Protein AF-A0A355WAJ2-F1 (afdb_monomer_lite)

Foldseek 3Di:
DQDQKDKDADPVGKIKIKGWPAAPDPVVDGKTKIKIKIWAFFPDFAQDQLTFGDPLQAPAQNADAPNHGSHRNPAGADGDGTSGTHMDIDMFIGDDSVVSRVVSVVRNVVRVVRSVVVSVVVVVVVVVVVD

Secondary structure (DSSP, 8-state):
---SEEEEE-TTS-EEEEEEEEE--TTT---EEEEEEEEEEBS--SS-TTPPBPGGG--EEEEEETTEEE-TT-SEE--SS---EEEEEEEEEES-HHHHHHHHHHHHHHHHHHHHHHHHHHHHHHHHH--

Structure (mmCIF, N/CA/C/O backbone):
data_AF-A0A355WAJ2-F1
#
_entry.id   AF-A0A355WAJ2-F1
#
loop_
_atom_site.group_PDB
_atom_site.id
_atom_site.type_symbol
_atom_site.label_atom_id
_atom_site.label_alt_id
_atom_site.label_comp_id
_atom_site.label_asym_id
_atom_site.label_entity_id
_atom_site.label_seq_id
_atom_site.pdbx_PDB_ins_code
_atom_site.Cartn_x
_atom_site.Cartn_y
_atom_site.Cartn_z
_atom_site.occupancy
_atom_site.B_iso_or_equiv
_atom_site.auth_seq_id
_atom_site.auth_comp_id
_atom_site.auth_asym_id
_atom_site.auth_atom_id
_atom_site.pdbx_PDB_model_num
ATOM 1 N N . MET A 1 1 ? -1.245 -10.669 23.488 1.00 43.69 1 MET A N 1
ATOM 2 C CA . MET A 1 1 ? -0.794 -9.279 23.261 1.00 43.69 1 MET A CA 1
ATOM 3 C C . MET A 1 1 ? -1.559 -8.725 22.070 1.00 43.69 1 MET A C 1
ATOM 5 O O . MET A 1 1 ? -1.543 -9.345 21.018 1.00 43.69 1 MET A O 1
ATOM 9 N N . THR A 1 2 ? -2.318 -7.647 22.238 1.00 56.25 2 THR A N 1
ATOM 10 C CA . THR A 1 2 ? -3.067 -7.017 21.141 1.00 56.25 2 THR A CA 1
ATOM 11 C C . THR A 1 2 ? -2.147 -6.075 20.371 1.00 56.25 2 THR A C 1
ATOM 13 O O . THR A 1 2 ? -1.879 -4.984 20.863 1.00 56.25 2 THR A O 1
ATOM 16 N N . GLU A 1 3 ? -1.669 -6.485 19.191 1.00 65.75 3 GLU A N 1
ATOM 17 C CA . GLU A 1 3 ? -0.869 -5.625 18.303 1.00 65.75 3 GLU A CA 1
ATOM 18 C C . GLU A 1 3 ? -1.571 -4.269 18.096 1.00 65.75 3 GLU A C 1
ATOM 20 O O . GLU A 1 3 ? -2.765 -4.186 17.764 1.00 65.75 3 GLU A O 1
ATOM 25 N N . THR A 1 4 ? -0.838 -3.194 18.377 1.00 84.00 4 THR A N 1
ATOM 26 C CA . THR A 1 4 ? -1.265 -1.803 18.176 1.00 84.00 4 THR A CA 1
ATOM 27 C C . THR A 1 4 ? -0.870 -1.305 16.791 1.00 84.00 4 THR A C 1
ATOM 29 O O . THR A 1 4 ? -1.603 -0.512 16.196 1.00 84.00 4 THR A O 1
ATOM 32 N N . SER A 1 5 ? 0.230 -1.830 16.253 1.00 91.69 5 SER A N 1
ATOM 33 C CA . SER A 1 5 ? 0.684 -1.631 14.885 1.00 91.69 5 SER A CA 1
ATOM 34 C C . SER A 1 5 ? 1.419 -2.863 14.354 1.00 91.69 5 SER A C 1
ATOM 36 O O . SER A 1 5 ? 1.904 -3.698 15.118 1.00 91.69 5 SER A O 1
ATOM 38 N N . LYS A 1 6 ? 1.486 -2.968 13.028 1.00 92.81 6 LYS A N 1
ATOM 39 C CA . LYS A 1 6 ? 2.215 -3.993 12.284 1.00 92.81 6 LYS A CA 1
ATOM 40 C C . LYS A 1 6 ? 2.826 -3.360 11.041 1.00 92.81 6 LYS A C 1
ATOM 42 O O . LYS A 1 6 ? 2.129 -2.659 10.309 1.00 92.81 6 LYS A O 1
ATOM 47 N N . ILE A 1 7 ? 4.105 -3.633 10.795 1.00 94.38 7 ILE A N 1
ATOM 48 C CA . ILE A 1 7 ? 4.815 -3.209 9.584 1.00 94.38 7 ILE A CA 1
ATOM 49 C C . ILE A 1 7 ? 5.185 -4.451 8.776 1.00 94.38 7 ILE A C 1
ATOM 51 O O . ILE A 1 7 ? 5.680 -5.433 9.326 1.00 94.38 7 ILE A O 1
ATOM 55 N N . ILE A 1 8 ? 4.935 -4.408 7.471 1.00 94.81 8 ILE A N 1
ATOM 56 C CA . ILE A 1 8 ? 5.275 -5.471 6.524 1.00 94.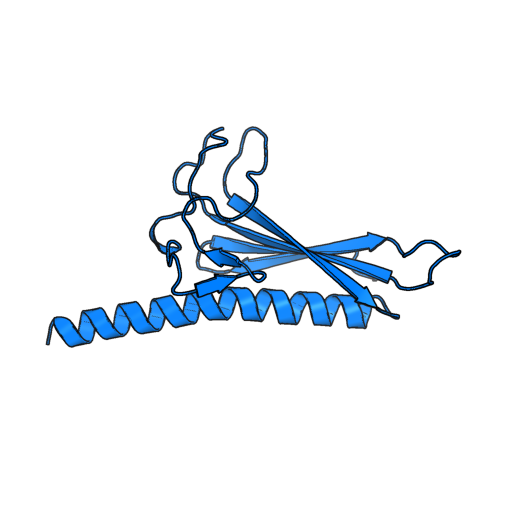81 8 ILE A CA 1
ATOM 57 C C . ILE A 1 8 ? 6.170 -4.855 5.452 1.00 94.81 8 ILE A C 1
ATOM 59 O O . ILE A 1 8 ? 5.753 -3.928 4.759 1.00 94.81 8 ILE A O 1
ATOM 63 N N . SER A 1 9 ? 7.386 -5.375 5.316 1.00 94.50 9 SER A N 1
ATOM 64 C CA . SER A 1 9 ? 8.342 -4.959 4.287 1.00 94.50 9 SER A CA 1
ATOM 65 C C . SER A 1 9 ? 8.398 -6.005 3.180 1.00 94.50 9 SER A C 1
ATOM 67 O O . SER A 1 9 ? 8.437 -7.202 3.462 1.00 94.50 9 SER A O 1
ATOM 69 N N . PHE A 1 10 ? 8.421 -5.552 1.931 1.00 93.12 10 PHE A N 1
ATOM 70 C CA . PHE A 1 10 ? 8.502 -6.402 0.745 1.00 93.12 10 PHE A CA 1
ATOM 71 C C . PHE A 1 10 ? 9.882 -6.269 0.092 1.00 93.12 10 PHE A C 1
ATOM 73 O O . PHE A 1 10 ? 10.529 -5.226 0.192 1.00 93.12 10 PHE A O 1
ATOM 80 N N . GLY A 1 11 ? 10.337 -7.321 -0.598 1.00 87.94 11 GLY A N 1
ATOM 81 C CA . GLY A 1 11 ? 11.678 -7.366 -1.204 1.00 87.94 11 GLY A CA 1
ATOM 82 C C . GLY A 1 11 ? 11.925 -6.298 -2.279 1.00 87.94 11 GLY A C 1
ATOM 83 O O . GLY A 1 11 ? 13.065 -5.922 -2.523 1.00 87.94 11 GLY A O 1
ATOM 84 N N . ASN A 1 12 ? 10.863 -5.751 -2.875 1.00 87.50 12 ASN A N 1
ATOM 85 C CA . ASN A 1 12 ? 10.933 -4.664 -3.855 1.00 87.50 12 ASN A CA 1
ATOM 86 C C . ASN A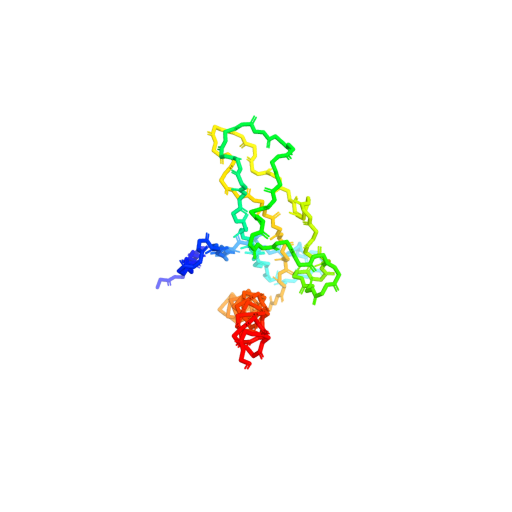 1 12 ? 11.133 -3.265 -3.217 1.00 87.50 12 ASN A C 1
ATOM 88 O O . ASN A 1 12 ? 11.339 -2.289 -3.944 1.00 87.50 12 ASN A O 1
ATOM 92 N N . GLY A 1 13 ? 11.114 -3.162 -1.881 1.00 90.56 13 GLY A N 1
ATOM 93 C CA . GLY A 1 13 ? 11.276 -1.919 -1.117 1.00 90.56 13 GLY A CA 1
ATOM 94 C C . GLY A 1 13 ? 9.962 -1.252 -0.691 1.00 90.56 13 GLY A C 1
ATOM 95 O O . GLY A 1 13 ? 9.992 -0.274 0.063 1.00 90.56 13 GLY A O 1
ATOM 96 N N . ILE A 1 14 ? 8.816 -1.781 -1.134 1.00 94.50 14 ILE A N 1
ATOM 97 C CA . ILE A 1 14 ? 7.493 -1.355 -0.671 1.00 94.50 14 ILE A CA 1
ATOM 98 C C . ILE A 1 14 ? 7.322 -1.741 0.799 1.00 94.50 14 ILE A C 1
ATOM 100 O O . ILE A 1 14 ? 7.764 -2.805 1.244 1.00 94.50 14 ILE A O 1
ATOM 104 N N . LYS A 1 15 ? 6.659 -0.872 1.563 1.00 95.00 15 LYS A N 1
ATOM 105 C CA . LYS A 1 15 ? 6.287 -1.143 2.955 1.00 95.00 15 LYS A CA 1
ATOM 106 C C . LYS A 1 15 ? 4.790 -0.946 3.141 1.00 95.00 15 LYS A C 1
ATOM 108 O O . LYS A 1 15 ? 4.154 -0.167 2.438 1.00 95.00 15 LYS A O 1
ATOM 113 N N . CYS A 1 16 ? 4.228 -1.652 4.105 1.00 95.75 16 CYS A N 1
ATOM 114 C CA . CYS A 1 16 ? 2.853 -1.499 4.554 1.00 95.75 16 CYS A CA 1
ATOM 115 C C . CYS A 1 16 ? 2.851 -1.295 6.067 1.00 95.75 16 CYS A C 1
ATOM 117 O O . CYS A 1 16 ? 3.539 -2.023 6.777 1.00 95.75 16 CYS A O 1
ATOM 119 N N . GLU A 1 17 ? 2.060 -0.350 6.561 1.00 96.06 17 GLU A N 1
ATOM 120 C CA . GLU A 1 17 ? 1.785 -0.169 7.988 1.00 96.06 17 GLU A CA 1
ATOM 121 C C . GLU A 1 17 ? 0.295 -0.382 8.234 1.00 96.06 17 GLU A C 1
ATOM 123 O O . GLU A 1 17 ? -0.550 0.126 7.501 1.00 96.06 17 GLU A O 1
ATOM 128 N N . ILE A 1 18 ? -0.036 -1.118 9.285 1.00 96.69 18 ILE A N 1
ATOM 129 C CA . ILE A 1 18 ? -1.406 -1.301 9.748 1.00 96.69 18 ILE A CA 1
ATOM 130 C C . ILE A 1 18 ? -1.413 -0.938 11.218 1.00 96.69 18 ILE A C 1
ATOM 132 O O . ILE A 1 18 ? -0.674 -1.537 11.995 1.00 96.69 18 ILE A O 1
ATOM 136 N N . LYS A 1 19 ? -2.228 0.032 11.619 1.00 96.31 19 LYS A N 1
ATOM 137 C CA . LYS A 1 19 ? -2.280 0.500 13.004 1.00 96.31 19 LYS A CA 1
ATOM 138 C C . LYS A 1 19 ? -3.693 0.762 13.480 1.00 96.31 19 LYS A C 1
ATOM 140 O O . LYS A 1 19 ? -4.591 1.065 12.695 1.00 96.31 19 LYS A O 1
ATOM 145 N N . ARG A 1 20 ? -3.885 0.660 14.792 1.00 95.50 20 ARG A N 1
ATOM 146 C CA . ARG A 1 20 ? -5.107 1.134 15.448 1.00 95.50 20 ARG A CA 1
ATOM 147 C C . ARG A 1 20 ? -5.224 2.638 15.239 1.00 95.50 20 ARG A C 1
ATOM 149 O O . ARG A 1 20 ? -4.251 3.355 15.436 1.00 95.50 20 ARG A O 1
ATOM 156 N N . ASP A 1 21 ? -6.416 3.090 14.873 1.00 95.19 21 ASP A N 1
ATOM 157 C CA . ASP A 1 21 ? -6.718 4.501 14.605 1.00 95.19 21 ASP A CA 1
ATOM 158 C C . ASP A 1 21 ? -7.876 5.020 15.469 1.00 95.19 21 ASP A C 1
ATOM 160 O O . ASP A 1 21 ? -8.520 6.015 15.154 1.00 95.19 21 ASP A O 1
ATOM 164 N N . GLY A 1 22 ? -8.163 4.312 16.563 1.00 93.44 22 GLY A N 1
ATOM 165 C CA . GLY A 1 22 ? -9.233 4.642 17.498 1.00 93.44 22 GLY A CA 1
ATOM 166 C C . GLY A 1 22 ? -10.574 3.995 17.154 1.00 93.44 22 GLY A C 1
ATOM 167 O O . GLY A 1 22 ? -10.649 2.959 16.495 1.00 93.44 22 GLY A O 1
ATOM 168 N N . GLN A 1 23 ? -11.647 4.586 17.656 1.00 94.19 23 GLN A N 1
ATOM 169 C CA . GLN A 1 23 ? -13.018 4.114 17.492 1.00 94.19 23 GLN A CA 1
ATOM 170 C C . GLN A 1 23 ? -13.868 5.265 16.941 1.00 94.19 23 GLN A C 1
ATOM 172 O O . GLN A 1 23 ? -13.484 6.431 17.036 1.00 94.19 23 GLN A O 1
ATOM 177 N N . GLU A 1 24 ? -14.970 4.948 16.272 1.00 92.25 24 GLU A N 1
ATOM 178 C CA . GLU A 1 24 ? -15.995 5.938 15.943 1.00 92.25 24 GLU A CA 1
ATOM 179 C C . GLU A 1 24 ? -16.595 6.540 17.211 1.00 92.25 24 GLU A C 1
ATOM 181 O O . GLU A 1 24 ? -16.536 5.939 18.286 1.00 92.25 24 GLU A O 1
ATOM 186 N N . ASP A 1 25 ? -17.105 7.763 17.069 1.00 90.94 25 ASP A N 1
ATOM 187 C CA . ASP A 1 25 ? -17.744 8.459 18.173 1.00 90.94 25 ASP A CA 1
ATOM 188 C C . ASP A 1 25 ? -18.993 7.693 18.606 1.00 90.94 25 ASP A C 1
ATOM 190 O O . ASP A 1 25 ? -19.780 7.265 17.757 1.00 90.94 25 ASP A O 1
ATOM 194 N N . ARG A 1 26 ? -19.181 7.558 19.922 1.00 90.00 26 ARG A N 1
ATOM 195 C CA . ARG A 1 26 ? -20.288 6.815 20.529 1.00 90.00 26 ARG A CA 1
ATOM 196 C C . ARG A 1 26 ? -21.658 7.288 20.035 1.00 90.00 26 ARG A C 1
ATOM 198 O O . ARG A 1 26 ? -22.574 6.470 19.966 1.00 90.00 26 ARG A O 1
ATOM 205 N N . GLU A 1 27 ? -21.809 8.572 19.721 1.00 92.44 27 GLU A N 1
ATOM 206 C CA . GLU A 1 27 ? -23.060 9.153 19.226 1.00 92.44 27 GLU A CA 1
ATOM 207 C C . GLU A 1 27 ? -23.404 8.675 17.812 1.00 92.44 27 GLU A C 1
ATOM 209 O O . GLU A 1 27 ? -24.577 8.584 17.457 1.00 92.44 27 GLU A O 1
ATOM 214 N N . THR A 1 28 ? -22.396 8.328 17.007 1.00 89.56 28 THR A N 1
ATOM 215 C CA . THR A 1 28 ? -22.590 7.873 15.623 1.00 89.56 28 THR A CA 1
ATOM 216 C C . THR A 1 28 ? -22.538 6.354 15.503 1.00 89.56 28 THR A C 1
ATOM 218 O O . THR A 1 28 ? -23.309 5.760 14.749 1.00 89.56 28 THR A O 1
ATOM 221 N N . SER A 1 29 ? -21.602 5.702 16.198 1.00 91.44 29 SER A N 1
ATOM 222 C CA . SER A 1 29 ? -21.366 4.263 16.092 1.00 91.44 29 SER A CA 1
ATOM 223 C C . SER A 1 29 ? -20.384 3.761 17.165 1.00 91.44 29 SER A C 1
ATOM 225 O O . SER A 1 29 ? -19.777 4.520 17.903 1.00 91.44 29 SER A O 1
ATOM 227 N N . ASN A 1 30 ? -20.205 2.442 17.265 1.00 92.25 30 ASN A N 1
ATOM 228 C CA . ASN A 1 30 ? -19.190 1.831 18.130 1.00 92.25 30 ASN A CA 1
ATOM 229 C C . ASN A 1 30 ? -18.119 1.064 17.334 1.00 92.25 30 ASN A C 1
ATOM 231 O O . ASN A 1 30 ? -17.463 0.174 17.878 1.00 92.25 30 ASN A O 1
ATOM 235 N N . LEU A 1 31 ? -17.951 1.341 16.039 1.00 95.94 31 LEU A N 1
ATOM 236 C CA . LEU A 1 31 ? -16.992 0.630 15.193 1.00 95.94 31 LEU A CA 1
ATOM 237 C C . LEU A 1 31 ? -15.553 1.066 15.479 1.00 95.94 31 LEU A C 1
ATOM 239 O O . LEU A 1 31 ? -15.255 2.244 15.645 1.00 95.94 31 LEU A O 1
ATOM 243 N N . VAL A 1 32 ? -14.633 0.107 15.486 1.00 95.88 32 VAL A N 1
ATOM 244 C CA . VAL A 1 32 ? -13.194 0.363 15.590 1.00 95.88 32 VAL A CA 1
ATOM 245 C C . VAL A 1 32 ? -12.621 0.753 14.232 1.00 95.88 32 VAL A C 1
ATOM 247 O O . VAL A 1 32 ? -13.045 0.213 13.207 1.00 95.88 32 VAL A O 1
ATOM 250 N N . LYS A 1 33 ? -11.629 1.645 14.228 1.00 96.38 33 LYS A N 1
ATOM 251 C CA . LYS A 1 33 ? -10.936 2.146 13.039 1.00 96.38 33 LYS A CA 1
ATOM 252 C C . LYS A 1 33 ? -9.513 1.604 12.990 1.00 96.38 33 LYS A C 1
ATOM 254 O O . LYS A 1 33 ? -8.742 1.747 13.936 1.00 96.38 33 LYS A O 1
ATOM 259 N N . VAL A 1 34 ? -9.147 1.002 11.869 1.00 97.19 34 VAL A N 1
ATOM 260 C CA . VAL A 1 34 ? -7.783 0.563 11.565 1.00 97.19 34 VAL A CA 1
ATOM 261 C C . VAL A 1 34 ? -7.287 1.353 10.368 1.00 97.19 34 VAL A C 1
ATOM 263 O O . VAL A 1 34 ? -7.930 1.387 9.320 1.00 97.19 34 VAL A O 1
ATOM 266 N N . LYS A 1 35 ? -6.126 1.973 10.524 1.00 97.38 35 LYS A N 1
ATOM 267 C CA . LYS A 1 35 ? -5.447 2.736 9.488 1.00 97.38 35 LYS A CA 1
ATOM 268 C C . LYS A 1 35 ? -4.455 1.831 8.776 1.00 97.38 35 LYS A C 1
ATOM 270 O O . LYS A 1 35 ? -3.574 1.265 9.420 1.00 97.38 35 LYS A O 1
ATOM 275 N N . ALA A 1 36 ? -4.625 1.683 7.467 1.00 97.38 36 ALA A N 1
ATOM 276 C CA . ALA A 1 36 ? -3.746 0.901 6.610 1.00 97.38 36 ALA A CA 1
ATOM 277 C C . ALA A 1 36 ? -3.039 1.845 5.633 1.00 97.38 36 ALA A C 1
ATOM 279 O O . ALA A 1 36 ? -3.698 2.530 4.851 1.00 97.38 36 ALA A O 1
ATOM 280 N N . THR A 1 37 ? -1.714 1.873 5.677 1.00 97.12 37 THR A N 1
ATOM 281 C CA . THR A 1 37 ? -0.875 2.775 4.889 1.00 97.12 37 THR A CA 1
ATOM 282 C C . THR A 1 37 ? 0.041 1.960 3.988 1.00 97.12 37 THR A C 1
ATOM 284 O O . THR A 1 37 ? 0.730 1.056 4.460 1.00 97.12 37 THR A O 1
ATOM 287 N N . LEU A 1 38 ? 0.069 2.289 2.700 1.00 96.62 38 LEU A N 1
ATOM 288 C CA . LEU A 1 38 ? 1.020 1.743 1.734 1.00 96.62 38 LEU A CA 1
ATOM 289 C C . LEU A 1 38 ? 2.100 2.779 1.443 1.00 96.62 38 LEU A C 1
ATOM 291 O O . LEU A 1 38 ? 1.774 3.937 1.197 1.00 96.62 38 LEU A O 1
ATOM 295 N N . PHE A 1 39 ? 3.356 2.344 1.424 1.00 95.00 39 PHE A N 1
ATOM 296 C CA . PHE A 1 39 ? 4.535 3.169 1.186 1.00 95.00 39 PHE A CA 1
ATOM 297 C C . PHE A 1 39 ? 5.261 2.678 -0.063 1.00 95.00 39 PHE A C 1
ATOM 299 O O . PHE A 1 39 ? 5.762 1.551 -0.088 1.00 95.00 39 PHE A O 1
ATOM 306 N N . ILE A 1 40 ? 5.359 3.532 -1.079 1.00 93.94 40 ILE A N 1
ATOM 307 C CA . ILE A 1 40 ? 6.033 3.237 -2.345 1.00 93.94 40 ILE A CA 1
ATOM 308 C C . ILE A 1 40 ? 7.322 4.065 -2.433 1.00 93.94 40 ILE A C 1
ATOM 310 O O . ILE A 1 40 ? 7.260 5.283 -2.243 1.00 93.94 40 ILE A O 1
ATOM 314 N N . PRO A 1 41 ? 8.484 3.437 -2.698 1.00 92.38 41 PRO A N 1
ATOM 315 C CA . PRO A 1 41 ? 9.764 4.135 -2.787 1.00 92.38 41 PRO A CA 1
ATOM 316 C C . PRO A 1 41 ? 9.778 5.269 -3.813 1.00 92.38 41 PRO A C 1
ATOM 318 O O . PRO A 1 41 ? 9.134 5.179 -4.862 1.00 92.38 41 PRO A O 1
ATOM 321 N N . VAL A 1 42 ? 10.557 6.313 -3.534 1.00 90.62 42 VAL A N 1
ATOM 322 C CA . VAL A 1 42 ? 10.817 7.419 -4.470 1.00 90.62 42 VAL A CA 1
ATOM 323 C C . VAL A 1 42 ? 12.220 7.351 -5.067 1.00 90.62 42 VAL A C 1
ATOM 325 O O . VAL A 1 42 ? 13.143 6.823 -4.456 1.00 90.62 42 VAL A O 1
ATOM 328 N N . ALA A 1 43 ? 12.394 7.945 -6.250 1.00 81.56 43 ALA A N 1
ATOM 329 C CA . ALA A 1 43 ? 13.682 7.975 -6.951 1.00 81.56 43 ALA A CA 1
ATOM 330 C C . ALA A 1 43 ? 14.735 8.884 -6.282 1.00 81.56 43 ALA A C 1
ATOM 332 O O . ALA A 1 43 ? 15.930 8.738 -6.522 1.00 81.56 43 ALA A O 1
ATOM 333 N N . THR A 1 44 ? 14.314 9.860 -5.473 1.00 73.25 44 THR A N 1
ATOM 334 C CA . THR A 1 44 ? 15.218 10.828 -4.838 1.00 73.25 44 THR A CA 1
ATOM 335 C C . THR A 1 44 ? 14.882 10.937 -3.362 1.00 73.25 44 THR A C 1
ATOM 337 O O . THR A 1 44 ? 13.796 11.386 -3.010 1.00 73.25 44 THR A O 1
ATOM 340 N N . THR A 1 45 ? 15.817 10.528 -2.507 1.00 64.19 45 THR A N 1
ATOM 341 C CA . THR A 1 45 ? 15.563 10.268 -1.081 1.00 64.19 45 THR A CA 1
ATOM 342 C C . THR A 1 45 ? 15.753 11.472 -0.154 1.00 64.19 45 THR A C 1
ATOM 344 O O . THR A 1 45 ? 15.549 11.363 1.054 1.00 64.19 45 THR A O 1
ATOM 347 N N . LYS A 1 46 ? 16.147 12.639 -0.685 1.00 63.47 46 LYS A N 1
ATOM 348 C CA . LYS A 1 46 ? 16.545 13.803 0.124 1.00 63.47 46 LYS A CA 1
ATOM 349 C C . LYS A 1 46 ? 15.573 14.969 -0.018 1.00 63.47 46 LYS A C 1
ATOM 351 O O . LYS A 1 46 ? 15.544 15.606 -1.067 1.00 63.47 46 LYS A O 1
ATOM 356 N N . ASN A 1 47 ? 14.826 15.216 1.063 1.00 65.56 47 ASN A N 1
ATOM 357 C CA . ASN A 1 47 ? 14.024 16.408 1.370 1.00 65.56 47 ASN A CA 1
ATOM 358 C C . ASN A 1 47 ? 13.402 17.106 0.145 1.00 65.56 47 ASN A C 1
ATOM 360 O O . ASN A 1 47 ? 13.610 18.294 -0.094 1.00 65.56 47 ASN A O 1
ATOM 364 N N . ASN A 1 48 ? 12.676 16.340 -0.671 1.00 73.69 48 ASN A N 1
ATOM 365 C CA . ASN A 1 48 ? 12.054 16.850 -1.884 1.00 73.69 48 ASN A CA 1
ATOM 366 C C . ASN A 1 48 ? 10.569 16.496 -1.878 1.00 73.69 48 ASN A C 1
ATOM 368 O O . ASN A 1 48 ? 10.176 15.373 -2.183 1.00 73.69 48 ASN A O 1
ATOM 372 N N . ILE A 1 49 ? 9.726 17.485 -1.585 1.00 75.56 49 ILE A N 1
ATOM 373 C CA . ILE A 1 49 ? 8.26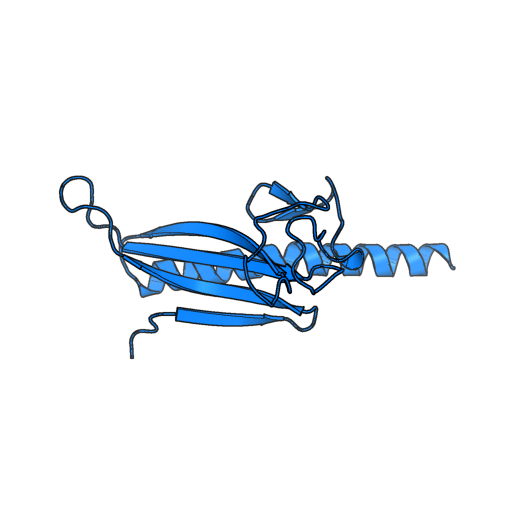0 17.355 -1.629 1.00 75.56 49 ILE A CA 1
ATOM 374 C C . ILE A 1 49 ? 7.731 16.989 -3.031 1.00 75.56 49 ILE A C 1
ATOM 376 O O . ILE A 1 49 ? 6.631 16.453 -3.182 1.00 75.56 49 ILE A O 1
ATOM 380 N N . HIS A 1 50 ? 8.536 17.220 -4.071 1.00 82.25 50 HIS A N 1
ATOM 381 C CA . HIS A 1 50 ? 8.262 16.830 -5.452 1.00 82.25 50 HIS A CA 1
ATOM 382 C C . HIS A 1 50 ? 8.919 15.499 -5.845 1.00 82.25 50 HIS A C 1
ATOM 384 O O . HIS A 1 50 ? 8.896 15.137 -7.023 1.00 82.25 50 HIS A O 1
ATOM 390 N N . ALA A 1 51 ? 9.491 14.748 -4.894 1.00 86.00 51 ALA A N 1
ATOM 391 C CA . ALA A 1 51 ? 10.066 13.433 -5.155 1.00 86.00 51 ALA A CA 1
ATOM 392 C C . ALA A 1 51 ? 9.007 12.523 -5.778 1.00 86.00 51 ALA A C 1
ATOM 394 O O . ALA A 1 51 ? 7.931 12.333 -5.213 1.00 86.00 51 ALA A O 1
ATOM 395 N N . LYS A 1 52 ? 9.293 11.987 -6.961 1.00 90.69 52 LYS A N 1
ATOM 396 C CA . LYS A 1 52 ? 8.397 11.080 -7.687 1.00 90.69 52 LYS A CA 1
ATOM 397 C C . LYS A 1 52 ? 8.641 9.650 -7.225 1.00 90.69 52 LYS A C 1
ATOM 399 O O . LYS A 1 52 ? 9.782 9.317 -6.897 1.00 90.69 52 LYS A O 1
ATOM 404 N N . ILE A 1 53 ? 7.614 8.800 -7.280 1.00 91.81 53 ILE A N 1
ATOM 405 C CA . ILE A 1 53 ? 7.804 7.352 -7.093 1.00 91.81 53 ILE A CA 1
ATOM 406 C C . ILE A 1 53 ? 8.919 6.853 -8.025 1.00 91.81 53 ILE A C 1
ATOM 408 O O . ILE A 1 53 ? 9.120 7.409 -9.116 1.00 91.81 53 ILE A O 1
ATOM 412 N N . ASP A 1 54 ? 9.677 5.857 -7.578 1.00 91.12 54 ASP A N 1
ATOM 413 C CA . ASP A 1 54 ? 10.733 5.222 -8.370 1.00 91.12 54 ASP A CA 1
ATOM 414 C C . ASP A 1 54 ? 10.166 4.770 -9.727 1.00 91.12 54 ASP A C 1
ATOM 416 O O . ASP A 1 54 ? 9.005 4.370 -9.834 1.00 91.12 54 ASP A O 1
ATOM 420 N N . GLU A 1 55 ? 10.961 4.911 -10.783 1.00 89.25 55 GLU A N 1
ATOM 421 C CA . GLU A 1 55 ? 10.540 4.670 -12.159 1.00 89.25 55 GLU A CA 1
ATOM 422 C C . GLU A 1 55 ? 10.006 3.258 -12.378 1.00 89.25 55 GLU A C 1
ATOM 424 O O . GLU A 1 55 ? 8.984 3.104 -13.045 1.00 89.25 55 GLU A O 1
ATOM 429 N N . LYS A 1 56 ? 10.598 2.259 -11.717 1.00 89.12 56 LYS A N 1
ATOM 430 C CA . LYS A 1 56 ? 10.119 0.868 -11.756 1.00 89.12 56 LYS A CA 1
ATOM 431 C C . LYS A 1 56 ? 8.692 0.677 -11.216 1.00 89.12 56 LYS A C 1
ATOM 433 O O . LYS A 1 56 ? 8.057 -0.332 -11.487 1.00 89.12 56 LYS A O 1
ATOM 438 N N . PHE A 1 57 ? 8.162 1.642 -10.461 1.00 90.31 57 PHE A N 1
ATOM 439 C CA . PHE A 1 57 ? 6.782 1.625 -9.965 1.00 90.31 57 PHE A CA 1
ATOM 440 C C . PHE A 1 57 ? 5.845 2.548 -10.756 1.00 90.31 57 PHE A C 1
ATOM 442 O O . PHE A 1 57 ? 4.674 2.674 -10.406 1.00 90.31 57 PHE A O 1
ATOM 449 N N . ARG A 1 58 ? 6.313 3.216 -11.818 1.00 87.88 58 ARG A N 1
ATOM 450 C CA . ARG A 1 58 ? 5.490 4.143 -12.610 1.00 87.88 58 ARG A CA 1
ATOM 451 C C . ARG A 1 58 ? 4.711 3.395 -13.681 1.00 87.88 58 ARG A C 1
ATOM 453 O O . ARG A 1 58 ? 5.133 3.297 -14.829 1.00 87.88 58 ARG A O 1
ATOM 460 N N . TRP A 1 59 ? 3.512 2.962 -13.323 1.00 86.44 59 TRP A N 1
ATOM 461 C CA . TRP A 1 59 ? 2.626 2.229 -14.229 1.00 86.44 59 TRP A CA 1
ATOM 462 C C . TRP A 1 59 ? 1.539 3.093 -14.878 1.00 86.44 59 TRP A C 1
ATOM 464 O O . TRP A 1 59 ? 0.833 2.631 -15.778 1.00 86.44 59 TRP A O 1
ATOM 474 N N . ARG A 1 60 ? 1.429 4.368 -14.473 1.00 85.62 60 ARG A N 1
ATOM 475 C CA . ARG A 1 60 ? 0.411 5.316 -14.959 1.00 85.62 60 ARG A CA 1
ATOM 476 C C . ARG A 1 60 ? -0.990 4.697 -14.815 1.00 85.62 60 ARG A C 1
ATOM 478 O O . ARG A 1 60 ? -1.322 4.197 -13.750 1.00 85.62 60 ARG A O 1
ATOM 485 N N . HIS A 1 61 ? -1.783 4.684 -15.884 1.00 85.75 61 HIS A N 1
ATOM 486 C CA . HIS A 1 61 ? -3.158 4.171 -15.897 1.00 85.75 61 HIS A CA 1
ATOM 487 C C . HIS A 1 61 ? -3.258 2.637 -15.934 1.00 85.75 61 HIS A C 1
ATOM 489 O O . HIS A 1 61 ? -4.360 2.098 -15.941 1.00 85.75 61 HIS A O 1
ATOM 495 N N . LYS A 1 62 ? -2.131 1.910 -15.998 1.00 87.06 62 LYS A N 1
ATOM 496 C CA . LYS A 1 62 ? -2.144 0.441 -16.104 1.00 87.06 62 LYS A CA 1
ATOM 497 C C . LYS A 1 62 ? -2.382 -0.257 -14.767 1.00 87.06 62 LYS A C 1
ATOM 499 O O . LYS A 1 62 ? -2.833 -1.396 -14.760 1.00 87.06 62 LYS A O 1
ATOM 504 N N . ILE A 1 63 ? -2.079 0.401 -13.647 1.00 92.75 63 ILE A N 1
ATOM 505 C CA . ILE A 1 63 ? -2.276 -0.158 -12.306 1.00 92.75 63 ILE A CA 1
ATOM 506 C C . ILE A 1 63 ? -2.956 0.873 -11.420 1.00 92.75 63 ILE A C 1
ATOM 508 O O . ILE A 1 63 ? -2.523 2.023 -11.344 1.00 92.75 63 ILE A O 1
ATOM 512 N N . ARG A 1 64 ? -3.979 0.411 -10.695 1.00 94.31 64 ARG A N 1
ATOM 513 C CA . ARG A 1 64 ? -4.633 1.163 -9.626 1.00 94.31 64 ARG A CA 1
ATOM 514 C C . ARG A 1 64 ? -4.319 0.576 -8.260 1.00 94.31 64 ARG A C 1
ATOM 516 O O . ARG A 1 64 ? -4.588 -0.604 -8.012 1.00 94.31 64 ARG A O 1
ATOM 523 N N . VAL A 1 65 ? -3.799 1.427 -7.383 1.00 94.38 65 VAL A N 1
ATOM 524 C CA . VAL A 1 65 ? -3.365 1.096 -6.030 1.00 94.38 65 VAL A CA 1
ATOM 525 C C . VAL A 1 65 ? -4.019 2.045 -5.033 1.00 94.38 65 VAL A C 1
ATOM 527 O O . VAL A 1 65 ? -3.970 3.262 -5.195 1.00 94.38 65 VAL A O 1
ATOM 530 N N . ILE A 1 66 ? -4.664 1.483 -4.011 1.00 95.44 66 ILE A N 1
ATOM 531 C CA . ILE A 1 66 ? -5.553 2.210 -3.091 1.00 95.44 66 ILE A CA 1
ATOM 532 C C . ILE A 1 66 ? -6.534 3.081 -3.888 1.00 95.44 66 ILE A C 1
ATOM 534 O O . ILE A 1 66 ? -6.648 4.282 -3.686 1.00 95.44 66 ILE A O 1
ATOM 538 N N . GLU A 1 67 ? -7.218 2.442 -4.840 1.00 93.75 67 GLU A N 1
ATOM 539 C CA . GLU A 1 67 ? -8.271 3.053 -5.666 1.00 93.75 67 GLU A CA 1
ATOM 540 C C . GLU A 1 67 ? -7.803 4.195 -6.591 1.00 93.75 67 GLU A C 1
ATOM 542 O O . GLU A 1 67 ? -8.632 4.797 -7.271 1.00 93.75 67 GLU A O 1
ATOM 547 N N . GLU A 1 68 ? -6.498 4.431 -6.735 1.00 94.12 68 GLU A N 1
ATOM 548 C CA . GLU A 1 68 ? -5.944 5.492 -7.584 1.00 94.12 68 GLU A CA 1
ATOM 549 C C . GLU A 1 68 ? -4.897 4.982 -8.565 1.00 94.12 68 GLU A C 1
ATOM 551 O O . GLU A 1 68 ? -4.169 4.036 -8.275 1.00 94.12 68 GLU A O 1
ATOM 556 N N . ASP A 1 69 ? -4.806 5.631 -9.723 1.00 94.38 69 ASP A N 1
ATOM 557 C CA . ASP A 1 69 ? -3.786 5.330 -10.726 1.00 94.38 69 ASP A CA 1
ATOM 558 C C . ASP A 1 69 ? -2.385 5.579 -10.164 1.00 94.38 69 ASP A C 1
ATOM 560 O O . ASP A 1 69 ? -2.103 6.632 -9.584 1.00 94.38 69 ASP A O 1
ATOM 564 N N . LEU A 1 70 ? -1.476 4.630 -10.386 1.00 92.44 70 LEU A N 1
ATOM 565 C CA . LEU A 1 70 ? -0.105 4.707 -9.893 1.00 92.44 70 LEU A CA 1
ATOM 566 C C . LEU A 1 70 ? 0.765 5.604 -10.797 1.00 92.44 70 LEU A C 1
ATOM 568 O O . LEU A 1 70 ? 1.638 5.160 -11.552 1.00 92.44 70 LEU A O 1
ATOM 572 N N . ILE A 1 71 ? 0.475 6.904 -10.744 1.00 92.31 71 ILE A N 1
ATOM 573 C CA . ILE A 1 71 ? 1.165 7.980 -11.464 1.00 92.31 71 ILE A CA 1
ATOM 574 C C . ILE A 1 71 ? 2.420 8.461 -10.704 1.00 92.31 71 ILE A C 1
ATOM 576 O O . ILE A 1 71 ? 2.555 8.202 -9.510 1.00 92.31 71 ILE A O 1
ATOM 580 N N . PRO A 1 72 ? 3.340 9.223 -11.336 1.00 91.69 72 PRO A N 1
ATOM 581 C CA . PRO A 1 72 ? 4.604 9.625 -10.707 1.00 91.69 72 PRO A CA 1
ATOM 582 C C . PRO A 1 72 ? 4.483 10.343 -9.349 1.00 91.69 72 PRO A C 1
ATOM 584 O O . PRO A 1 72 ? 5.390 10.245 -8.526 1.00 91.69 72 PRO A O 1
ATOM 587 N N . MET A 1 73 ? 3.383 11.065 -9.124 1.00 91.06 73 MET A N 1
ATOM 588 C CA . MET A 1 73 ? 3.111 11.848 -7.910 1.00 91.06 73 MET A CA 1
ATOM 589 C C . MET A 1 73 ? 2.063 11.182 -6.999 1.00 91.06 73 MET A C 1
ATOM 591 O O . MET A 1 73 ? 1.435 11.866 -6.199 1.00 91.06 73 MET A O 1
ATOM 595 N N . TRP A 1 74 ? 1.835 9.872 -7.139 1.00 93.69 74 TRP A N 1
ATOM 596 C CA . TRP A 1 74 ? 0.842 9.136 -6.350 1.00 93.69 74 TRP A CA 1
ATOM 597 C C . TRP A 1 74 ? 1.133 9.208 -4.849 1.00 93.69 74 TRP A C 1
ATOM 599 O O . TRP A 1 74 ? 2.252 8.924 -4.428 1.00 93.69 74 TRP A O 1
ATOM 609 N N . GLY A 1 75 ? 0.117 9.528 -4.048 1.00 92.50 75 GLY A N 1
ATOM 610 C CA . GLY A 1 75 ? 0.233 9.621 -2.594 1.00 92.50 75 GLY A CA 1
ATOM 611 C C . GLY A 1 75 ? 0.998 10.850 -2.097 1.00 92.50 75 GLY A C 1
ATOM 612 O O . GLY A 1 75 ? 1.530 11.657 -2.864 1.00 92.50 75 GLY A O 1
ATOM 613 N N . ASP A 1 76 ? 1.049 10.969 -0.778 1.00 91.31 76 ASP A N 1
ATOM 614 C CA . ASP A 1 76 ? 1.649 12.085 -0.059 1.00 91.31 76 ASP A CA 1
ATOM 615 C C . ASP A 1 76 ? 3.129 11.823 0.218 1.00 91.31 76 ASP A C 1
ATOM 617 O O . ASP A 1 76 ? 3.552 10.686 0.434 1.00 91.31 76 ASP A O 1
ATOM 621 N N . VAL A 1 77 ? 3.932 12.884 0.250 1.00 85.75 77 VAL A N 1
ATOM 622 C CA . VAL A 1 77 ? 5.319 12.801 0.715 1.00 85.75 77 VAL A CA 1
ATOM 623 C C . VAL A 1 77 ? 5.344 12.820 2.239 1.00 85.75 77 VAL A C 1
ATOM 625 O O . VAL A 1 77 ? 4.708 13.665 2.866 1.00 85.75 77 VAL A O 1
ATOM 628 N N . ILE A 1 78 ? 6.124 11.921 2.840 1.00 74.44 78 ILE A N 1
ATOM 629 C CA . ILE A 1 78 ? 6.457 12.019 4.262 1.00 74.44 78 ILE A CA 1
ATOM 630 C C . ILE A 1 78 ? 7.440 13.183 4.422 1.00 74.44 78 ILE A C 1
ATOM 632 O O . ILE A 1 78 ? 8.578 13.119 3.953 1.00 74.44 78 ILE A O 1
ATOM 636 N N . SER A 1 79 ? 6.970 14.269 5.034 1.00 60.53 79 SER A N 1
ATOM 637 C CA . SER A 1 79 ? 7.772 15.457 5.331 1.00 60.53 79 SER A CA 1
ATOM 638 C C . SER A 1 79 ? 8.853 15.151 6.373 1.00 60.53 79 SER A C 1
ATOM 640 O O . SER A 1 79 ? 8.576 14.466 7.358 1.00 60.53 79 SER A O 1
ATOM 642 N N . GLY A 1 80 ? 10.056 15.700 6.188 1.00 60.06 80 GLY A N 1
ATOM 643 C CA . GLY A 1 80 ? 11.200 15.550 7.095 1.00 60.06 80 GLY A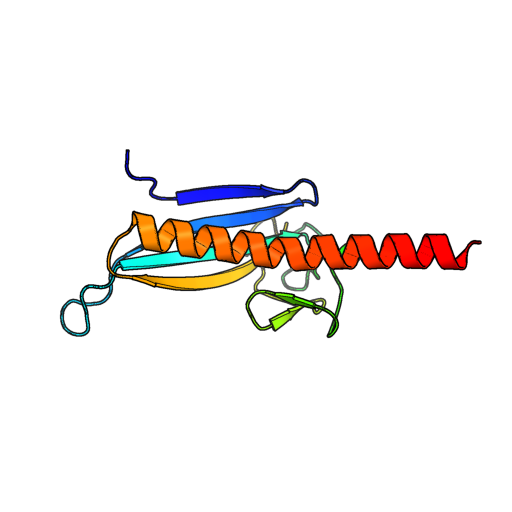 CA 1
ATOM 644 C C . GLY A 1 80 ? 12.475 15.118 6.366 1.00 60.06 80 GLY A C 1
ATOM 645 O O . GLY A 1 80 ? 12.508 15.045 5.139 1.00 60.06 80 GLY A O 1
ATOM 646 N N . ASP A 1 81 ? 13.525 14.783 7.118 1.00 53.03 81 ASP A N 1
ATOM 647 C CA . ASP A 1 81 ? 14.871 14.502 6.581 1.00 53.03 81 ASP A CA 1
ATOM 648 C C . ASP A 1 81 ? 14.989 13.226 5.721 1.00 53.03 81 ASP A C 1
ATOM 650 O O . ASP A 1 81 ? 16.068 12.911 5.218 1.00 53.03 81 ASP A O 1
ATOM 654 N N . LYS A 1 82 ? 13.898 12.472 5.532 1.00 59.91 82 LYS A N 1
ATOM 655 C CA . LYS A 1 82 ? 13.888 11.182 4.826 1.00 59.91 82 LYS A CA 1
ATOM 656 C C . LYS A 1 82 ? 12.633 11.012 3.974 1.00 59.91 82 LYS A C 1
ATOM 658 O O . LYS A 1 82 ? 11.736 10.240 4.311 1.00 59.91 82 LYS A O 1
ATOM 663 N N . THR A 1 83 ? 12.566 11.709 2.841 1.00 66.44 83 THR A N 1
ATOM 664 C CA . THR A 1 83 ? 11.575 11.402 1.799 1.00 66.44 83 THR A CA 1
ATOM 665 C C . THR A 1 83 ? 11.985 10.111 1.087 1.00 66.44 83 THR A C 1
ATOM 667 O O . THR A 1 83 ? 12.472 10.144 -0.031 1.00 66.44 83 THR A O 1
ATOM 670 N N . GLU A 1 84 ? 11.855 8.962 1.748 1.00 81.38 84 GLU A N 1
ATOM 671 C CA . GLU A 1 84 ? 12.187 7.649 1.165 1.00 81.38 84 GLU A CA 1
ATOM 672 C C . GLU A 1 84 ? 10.999 7.029 0.418 1.00 81.38 84 GLU A C 1
ATOM 674 O O . GLU A 1 84 ? 11.181 6.234 -0.507 1.00 81.38 84 GLU A O 1
ATOM 679 N N . HIS A 1 85 ? 9.778 7.436 0.779 1.00 90.31 85 HIS A N 1
ATOM 680 C CA . HIS A 1 85 ? 8.536 6.884 0.253 1.00 90.31 85 HIS A CA 1
ATOM 681 C C . HIS A 1 85 ? 7.494 7.979 0.024 1.00 90.31 85 HIS A C 1
ATOM 683 O O . HIS A 1 85 ? 7.416 8.954 0.776 1.00 90.31 85 HIS A O 1
ATOM 689 N N . ARG A 1 86 ? 6.636 7.765 -0.976 1.00 92.38 86 ARG A N 1
ATOM 690 C CA . ARG A 1 86 ? 5.284 8.329 -0.979 1.00 92.38 86 ARG A CA 1
ATOM 691 C C . ARG A 1 86 ? 4.335 7.356 -0.309 1.00 92.38 86 ARG A C 1
ATOM 693 O O . ARG A 1 86 ? 4.505 6.143 -0.437 1.00 92.38 86 ARG A O 1
ATOM 700 N N . GLN A 1 87 ? 3.340 7.876 0.391 1.00 94.44 87 GLN A N 1
ATOM 701 C CA . GLN A 1 87 ? 2.400 7.063 1.142 1.00 94.44 87 GLN A CA 1
ATOM 702 C C . GLN A 1 87 ? 0.955 7.393 0.809 1.00 94.44 87 GLN A C 1
ATOM 704 O O . GLN A 1 87 ? 0.612 8.534 0.510 1.00 94.44 87 GLN A O 1
ATOM 709 N N . LYS A 1 88 ? 0.081 6.400 0.935 1.00 96.00 88 LYS A N 1
ATOM 710 C CA . LYS A 1 88 ? -1.358 6.638 0.929 1.00 96.00 88 LYS A CA 1
ATOM 711 C C . LYS A 1 88 ? -2.055 5.734 1.920 1.00 96.00 88 LYS A C 1
ATOM 713 O O . LYS A 1 88 ? -1.615 4.615 2.180 1.00 96.00 88 LYS A O 1
ATOM 718 N N . THR A 1 89 ? -3.128 6.256 2.496 1.00 96.06 89 THR A N 1
ATOM 719 C CA . THR A 1 89 ? -3.815 5.644 3.627 1.00 96.06 89 THR A CA 1
ATOM 720 C C . THR A 1 89 ? -5.255 5.310 3.270 1.00 96.06 89 THR A C 1
ATOM 722 O O . THR A 1 89 ? -5.939 6.104 2.629 1.00 96.06 89 THR A O 1
ATOM 725 N N . LYS A 1 90 ? -5.737 4.165 3.753 1.00 97.31 90 LYS A N 1
ATOM 726 C CA . LYS A 1 90 ? -7.152 3.795 3.763 1.00 97.31 90 LYS A CA 1
ATOM 727 C C . LYS A 1 90 ? -7.572 3.405 5.177 1.00 97.31 90 LYS A C 1
ATOM 729 O O . LYS A 1 90 ? -6.863 2.671 5.867 1.00 97.31 90 LYS A O 1
ATOM 734 N N . ILE A 1 91 ? -8.732 3.897 5.603 1.00 97.25 91 ILE A N 1
ATOM 735 C CA . ILE A 1 91 ? -9.318 3.554 6.900 1.00 97.25 91 ILE A CA 1
ATOM 736 C C . ILE A 1 91 ? -10.287 2.391 6.725 1.00 97.25 91 ILE A C 1
ATOM 738 O O . ILE A 1 91 ? -11.146 2.395 5.845 1.00 97.25 91 ILE A O 1
ATOM 742 N N . PHE A 1 92 ? -10.145 1.397 7.590 1.00 96.88 92 PHE A N 1
ATOM 743 C CA . PHE A 1 92 ? -11.036 0.256 7.698 1.00 96.88 92 PHE A CA 1
ATOM 744 C C . PHE A 1 92 ? -11.813 0.360 8.996 1.00 96.88 92 PHE A C 1
ATOM 746 O O . PHE A 1 92 ? -11.224 0.511 10.064 1.00 96.88 92 PHE A O 1
ATOM 753 N N . THR A 1 93 ? -13.129 0.225 8.912 1.00 96.75 93 THR A N 1
ATOM 754 C CA . THR A 1 93 ? -14.007 0.199 10.079 1.00 96.75 93 THR A CA 1
ATOM 755 C C . THR A 1 93 ? -14.557 -1.208 10.294 1.00 96.75 93 THR A C 1
ATOM 757 O O . THR A 1 93 ? -14.699 -1.998 9.354 1.00 96.75 93 THR A O 1
ATOM 760 N N . GLY A 1 94 ? -14.824 -1.573 11.547 1.00 95.94 94 GLY A N 1
ATOM 761 C CA . GLY A 1 94 ? -15.422 -2.869 11.860 1.00 95.94 94 GLY A CA 1
ATOM 762 C C . GLY A 1 94 ? -15.758 -3.048 13.334 1.00 95.94 94 GLY A C 1
ATOM 763 O O . GLY A 1 94 ? -15.468 -2.197 14.161 1.00 95.94 94 GLY A O 1
ATOM 764 N N . LYS A 1 95 ? -16.390 -4.172 13.679 1.00 95.06 95 LYS A N 1
ATOM 765 C CA . LYS A 1 95 ? -16.858 -4.438 15.053 1.00 95.06 95 LYS A CA 1
ATOM 766 C C . LYS A 1 95 ? -15.775 -4.999 15.983 1.00 95.06 95 LYS A C 1
ATOM 768 O O . LYS A 1 95 ? -15.943 -4.979 17.195 1.00 95.06 95 LYS A O 1
ATOM 773 N N . LYS A 1 96 ? -14.695 -5.565 15.433 1.00 94.88 96 LYS A N 1
ATOM 774 C CA . LYS A 1 96 ? -13.643 -6.256 16.196 1.00 94.88 96 LYS A CA 1
ATOM 775 C C . LYS A 1 96 ? -12.269 -5.907 15.645 1.00 94.88 96 LYS A C 1
ATOM 777 O O . LYS A 1 96 ? -12.031 -6.111 14.458 1.00 94.88 96 LYS A O 1
ATOM 782 N N . TRP A 1 97 ? -11.354 -5.500 16.525 1.00 93.69 97 TRP A N 1
ATOM 783 C CA . TRP A 1 97 ? -9.971 -5.157 16.176 1.00 93.69 97 TRP A CA 1
ATOM 784 C C . TRP A 1 97 ? -9.296 -6.210 15.299 1.00 93.69 97 TRP A C 1
ATOM 786 O O . TRP A 1 97 ? -8.844 -5.882 14.209 1.00 93.69 97 TRP A O 1
ATOM 796 N N . THR A 1 98 ? -9.291 -7.474 15.728 1.00 93.88 98 THR A N 1
ATOM 797 C CA . THR A 1 98 ? -8.610 -8.568 15.019 1.00 93.88 98 THR A CA 1
ATOM 798 C C . THR A 1 98 ? -9.104 -8.738 13.583 1.00 93.88 98 THR A C 1
ATOM 800 O O . THR A 1 98 ? -8.301 -8.836 12.661 1.00 93.88 98 THR A O 1
ATOM 803 N N . VAL A 1 99 ? -10.425 -8.719 13.380 1.00 95.25 99 VAL A N 1
ATOM 804 C CA . VAL A 1 99 ? -11.031 -8.906 12.052 1.00 95.25 99 VAL A CA 1
ATOM 805 C C . VAL A 1 99 ? -10.728 -7.708 11.153 1.00 95.25 99 VAL A C 1
ATOM 807 O O . VAL A 1 99 ? -10.352 -7.882 9.995 1.00 95.25 99 VAL A O 1
ATOM 810 N N . THR A 1 100 ? -10.844 -6.487 11.683 1.00 96.25 100 THR A N 1
ATOM 811 C CA . THR A 1 100 ? -10.542 -5.269 10.922 1.00 96.25 100 THR A CA 1
ATOM 812 C C . THR A 1 100 ? -9.054 -5.194 10.551 1.00 96.25 100 THR A C 1
ATOM 814 O O . THR A 1 100 ? -8.735 -4.830 9.421 1.00 96.25 100 THR A O 1
ATOM 817 N N . PHE A 1 101 ? -8.147 -5.618 11.442 1.00 95.56 101 PHE A N 1
ATOM 818 C CA . PHE A 1 101 ? -6.709 -5.736 11.159 1.00 95.56 101 PHE A CA 1
ATOM 819 C C . PHE A 1 101 ? -6.419 -6.723 10.032 1.00 95.56 101 PHE A C 1
ATOM 821 O O . PHE A 1 101 ? -5.726 -6.378 9.081 1.00 95.56 101 PHE A O 1
ATOM 828 N N . GLN A 1 102 ? -6.980 -7.932 10.105 1.00 95.88 102 GLN A N 1
ATOM 829 C CA . GLN A 1 102 ? -6.801 -8.946 9.062 1.00 95.88 102 GLN A CA 1
ATOM 830 C C . GLN A 1 102 ? -7.342 -8.470 7.710 1.00 95.88 102 GLN A C 1
ATOM 832 O O . GLN A 1 102 ? -6.722 -8.713 6.676 1.00 95.88 102 GLN A O 1
ATOM 837 N N . LYS A 1 103 ? -8.476 -7.756 7.705 1.00 96.88 103 LYS A N 1
ATOM 838 C CA . LYS A 1 103 ? -9.041 -7.157 6.489 1.00 96.88 103 LYS A CA 1
ATOM 839 C C . LYS A 1 103 ? -8.100 -6.110 5.888 1.00 96.88 103 LYS A C 1
ATOM 841 O O . LYS A 1 103 ? -7.846 -6.160 4.686 1.00 96.88 103 LYS A O 1
ATOM 846 N N . ALA A 1 104 ? -7.573 -5.205 6.712 1.00 97.25 104 ALA A N 1
ATOM 847 C CA . ALA A 1 104 ? -6.604 -4.197 6.289 1.00 97.25 104 ALA A CA 1
ATOM 848 C C . ALA A 1 104 ? -5.313 -4.840 5.751 1.00 97.25 104 ALA A C 1
ATOM 850 O O . ALA A 1 104 ? -4.820 -4.445 4.697 1.00 97.25 104 ALA A O 1
ATOM 851 N N . GLU A 1 105 ? -4.809 -5.883 6.419 1.00 96.69 105 GLU A N 1
ATOM 852 C CA . GLU A 1 105 ? -3.626 -6.624 5.974 1.00 96.69 105 GLU A CA 1
ATOM 853 C C . GLU A 1 105 ? -3.843 -7.300 4.627 1.00 96.69 105 GLU A C 1
ATOM 855 O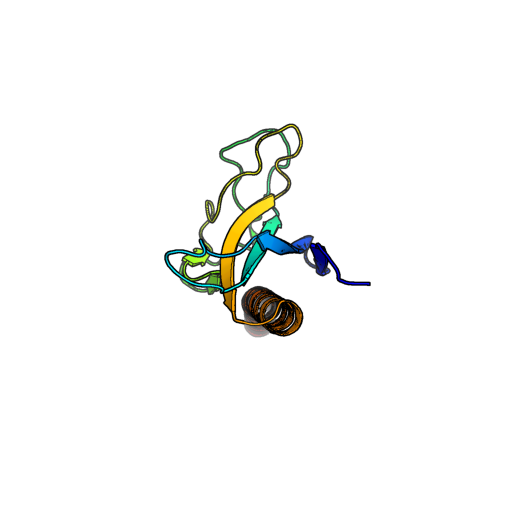 O . GLU A 1 105 ? -3.040 -7.122 3.711 1.00 96.69 105 GLU A O 1
ATOM 860 N N . LYS A 1 106 ? -4.933 -8.061 4.493 1.00 97.56 106 LYS A N 1
ATOM 861 C CA . LYS A 1 106 ? -5.263 -8.754 3.246 1.00 97.56 106 LYS A CA 1
ATOM 862 C C . LYS A 1 106 ? -5.386 -7.764 2.091 1.00 97.56 106 LYS A C 1
ATOM 864 O O . LYS A 1 106 ? -4.872 -8.036 1.010 1.00 97.56 106 LYS A O 1
ATOM 869 N N . TYR A 1 107 ? -6.024 -6.620 2.336 1.00 97.88 107 TYR A N 1
ATOM 870 C CA . TYR A 1 107 ? -6.154 -5.559 1.347 1.00 97.88 107 TYR A CA 1
ATOM 871 C C . TYR A 1 107 ? -4.790 -5.016 0.912 1.00 97.88 107 TYR A C 1
ATOM 873 O O . TYR A 1 107 ? -4.474 -5.062 -0.273 1.00 97.88 107 TYR A O 1
ATOM 881 N N . LEU A 1 108 ? -3.944 -4.574 1.848 1.00 97.56 108 LEU A N 1
ATOM 882 C CA . LEU A 1 108 ? -2.624 -4.040 1.500 1.00 97.56 108 LEU A CA 1
ATOM 883 C C . LEU A 1 108 ? -1.758 -5.072 0.765 1.00 97.56 108 LEU A C 1
ATOM 885 O O . LEU A 1 108 ? -1.108 -4.733 -0.217 1.00 97.56 108 LEU A O 1
ATOM 889 N N . ARG A 1 109 ? -1.806 -6.348 1.165 1.00 97.19 109 ARG A N 1
ATOM 890 C CA . ARG A 1 109 ? -1.116 -7.425 0.437 1.00 97.19 109 ARG A CA 1
ATOM 891 C C . ARG A 1 109 ? -1.622 -7.572 -0.997 1.00 97.19 109 ARG A C 1
ATOM 893 O O . ARG A 1 109 ? -0.805 -7.747 -1.894 1.00 97.19 109 ARG A O 1
ATOM 900 N N . SER A 1 110 ? -2.933 -7.476 -1.229 1.00 97.25 110 SER A N 1
ATOM 901 C CA . SER A 1 110 ? -3.471 -7.502 -2.595 1.00 97.25 110 SER A CA 1
ATOM 902 C C . SER A 1 110 ? -3.075 -6.273 -3.412 1.00 97.25 110 SER A C 1
ATOM 904 O O . SER A 1 110 ? -2.828 -6.403 -4.605 1.00 97.25 110 SER A O 1
ATOM 906 N N . GLU A 1 111 ? -2.951 -5.103 -2.781 1.00 97.19 111 GLU A N 1
ATOM 907 C CA . GLU A 1 111 ? -2.473 -3.891 -3.450 1.00 97.19 111 GLU A CA 1
ATOM 908 C C . GLU A 1 111 ? -1.019 -4.039 -3.921 1.00 97.19 111 GLU A C 1
ATOM 910 O O . GLU A 1 111 ? -0.711 -3.692 -5.058 1.00 97.19 111 GLU A O 1
ATOM 915 N N . VAL A 1 112 ? -0.144 -4.621 -3.093 1.00 96.38 112 VAL A N 1
ATOM 916 C CA . VAL A 1 112 ? 1.245 -4.916 -3.487 1.00 96.38 112 VAL A CA 1
ATOM 917 C C . VAL A 1 112 ? 1.305 -5.990 -4.575 1.00 96.38 112 VAL A C 1
ATOM 919 O O . VAL A 1 112 ? 2.041 -5.831 -5.544 1.00 96.38 112 VAL A O 1
ATOM 922 N N . ALA A 1 113 ? 0.477 -7.034 -4.476 1.00 95.75 113 ALA A N 1
ATOM 923 C CA . ALA A 1 113 ? 0.446 -8.112 -5.464 1.00 95.75 113 ALA A CA 1
ATOM 924 C C . ALA A 1 113 ? 0.109 -7.621 -6.884 1.00 95.75 113 ALA A C 1
ATOM 926 O O . ALA A 1 113 ? 0.652 -8.151 -7.846 1.00 95.75 113 ALA A O 1
ATOM 927 N N . LYS A 1 114 ? -0.731 -6.585 -7.033 1.00 95.12 114 LYS A N 1
ATOM 928 C CA . LYS A 1 114 ? -1.002 -5.959 -8.343 1.00 95.12 114 LYS A CA 1
ATOM 929 C C . LYS A 1 114 ? 0.265 -5.392 -8.989 1.00 95.12 114 LYS A C 1
ATOM 931 O O . LYS A 1 114 ? 0.416 -5.475 -10.203 1.00 95.12 114 LYS A O 1
ATOM 936 N N . ILE A 1 115 ? 1.147 -4.798 -8.184 1.00 94.25 115 ILE A N 1
ATOM 937 C CA . ILE A 1 115 ? 2.409 -4.208 -8.648 1.00 94.25 115 ILE A CA 1
ATOM 938 C C . ILE A 1 115 ? 3.375 -5.322 -9.055 1.00 94.25 115 ILE A C 1
ATOM 940 O O . ILE A 1 115 ? 3.945 -5.265 -10.142 1.00 94.25 115 ILE A O 1
ATOM 944 N N . ASP A 1 116 ? 3.517 -6.348 -8.213 1.00 93.50 116 ASP A N 1
ATOM 945 C CA . ASP A 1 116 ? 4.402 -7.483 -8.491 1.00 93.50 116 ASP A CA 1
ATOM 946 C C . ASP A 1 116 ? 3.962 -8.258 -9.742 1.00 93.50 116 ASP A C 1
ATOM 948 O O . ASP A 1 116 ? 4.797 -8.665 -10.546 1.00 93.50 116 ASP A O 1
ATOM 952 N N . GLU A 1 117 ? 2.654 -8.443 -9.933 1.00 93.56 117 GLU A N 1
ATOM 953 C CA . GLU A 1 117 ? 2.113 -9.122 -11.112 1.00 93.56 117 GLU A CA 1
ATOM 954 C C . GLU A 1 117 ? 2.376 -8.333 -12.395 1.00 93.56 117 GLU A C 1
ATOM 956 O O . GLU A 1 117 ? 2.822 -8.895 -13.393 1.00 93.56 117 GLU A O 1
ATOM 961 N N . ALA A 1 118 ? 2.168 -7.016 -12.372 1.00 92.12 118 ALA A N 1
ATOM 962 C CA . ALA A 1 118 ? 2.458 -6.186 -13.531 1.00 92.12 118 ALA A CA 1
ATOM 963 C C . ALA A 1 118 ? 3.945 -6.206 -13.907 1.00 92.12 118 ALA A C 1
ATOM 965 O O . ALA A 1 118 ? 4.268 -6.266 -15.094 1.00 92.12 118 ALA A O 1
ATOM 966 N N . GLU A 1 119 ? 4.844 -6.209 -12.916 1.00 92.50 119 GLU A N 1
ATOM 967 C CA . GLU A 1 119 ? 6.281 -6.328 -13.171 1.00 92.50 119 GLU A CA 1
ATOM 968 C C . GLU A 1 119 ? 6.623 -7.672 -13.819 1.00 92.50 119 GLU A C 1
ATOM 970 O O . GLU A 1 119 ? 7.333 -7.694 -14.822 1.00 92.50 119 GLU A O 1
ATOM 975 N N . LYS A 1 120 ? 6.055 -8.784 -13.332 1.00 92.50 120 LYS A N 1
ATOM 976 C CA . LYS A 1 120 ? 6.235 -10.102 -13.967 1.00 92.50 120 LYS A CA 1
ATOM 977 C C . LYS A 1 120 ? 5.778 -10.106 -15.423 1.00 92.50 120 LYS A C 1
ATOM 979 O O . LYS A 1 120 ? 6.521 -10.562 -16.287 1.00 92.50 120 LYS A O 1
ATOM 984 N N . VAL A 1 121 ? 4.588 -9.566 -15.700 1.00 92.31 121 VAL A N 1
ATOM 985 C CA . VAL A 1 121 ? 4.042 -9.472 -17.065 1.00 92.31 121 VAL A CA 1
ATOM 986 C C . VAL A 1 121 ? 4.962 -8.650 -17.969 1.00 92.31 121 VAL A C 1
ATOM 988 O O . VAL A 1 121 ? 5.218 -9.040 -19.105 1.00 92.31 121 VAL A O 1
ATOM 991 N N . ARG A 1 122 ? 5.499 -7.528 -17.476 1.00 90.94 122 ARG A N 1
ATOM 992 C CA . ARG A 1 122 ? 6.445 -6.697 -18.232 1.00 90.94 122 ARG A CA 1
ATOM 993 C C . ARG A 1 122 ? 7.760 -7.423 -18.509 1.00 90.94 122 ARG A C 1
ATOM 995 O O . ARG A 1 122 ? 8.251 -7.328 -19.628 1.00 90.94 122 ARG A O 1
ATOM 1002 N N . VAL A 1 123 ? 8.331 -8.105 -17.516 1.00 91.56 123 VAL A N 1
ATOM 1003 C CA . VAL A 1 123 ? 9.579 -8.866 -17.681 1.00 91.56 123 VAL A CA 1
ATOM 1004 C C . VAL A 1 123 ? 9.399 -9.973 -18.718 1.00 91.56 123 VAL A C 1
ATOM 1006 O O . VAL A 1 123 ? 10.235 -10.098 -19.607 1.00 91.56 123 VAL A O 1
ATOM 1009 N N . GLN A 1 124 ? 8.286 -10.712 -18.664 1.00 93.25 124 GLN A N 1
ATOM 1010 C CA . GLN A 1 124 ? 7.987 -11.744 -19.658 1.00 93.25 124 GLN A CA 1
ATOM 1011 C C . GLN A 1 124 ? 7.830 -11.150 -21.064 1.00 93.25 124 GLN A C 1
ATOM 1013 O O . GLN A 1 124 ? 8.442 -11.642 -22.001 1.00 93.25 124 GLN A O 1
ATOM 1018 N N . ALA A 1 125 ? 7.088 -10.049 -21.206 1.00 92.38 125 ALA A N 1
ATOM 1019 C CA . ALA A 1 125 ? 6.893 -9.402 -22.503 1.00 92.38 125 ALA A CA 1
ATOM 1020 C C . ALA A 1 125 ? 8.200 -8.874 -23.126 1.00 92.38 125 ALA A C 1
ATOM 1022 O O . ALA A 1 125 ? 8.313 -8.826 -24.347 1.00 92.38 125 ALA A O 1
ATOM 1023 N N . LEU A 1 126 ? 9.174 -8.459 -22.307 1.00 92.62 126 LEU A N 1
ATOM 1024 C CA . LEU A 1 126 ? 10.504 -8.078 -22.793 1.00 92.62 126 LEU A CA 1
ATOM 1025 C C . LEU A 1 126 ? 11.292 -9.297 -23.275 1.00 92.62 126 LEU A C 1
ATOM 1027 O O . LEU A 1 126 ? 11.86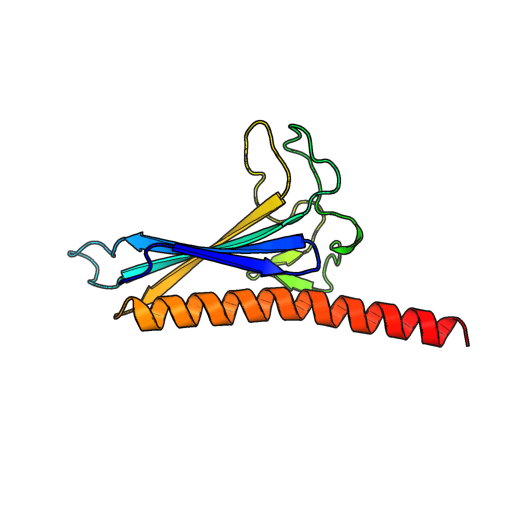0 -9.242 -24.357 1.00 92.62 126 LEU A O 1
ATOM 1031 N N . ALA A 1 127 ? 11.273 -10.391 -22.510 1.00 93.62 127 ALA A N 1
ATOM 1032 C CA . ALA A 1 127 ? 11.922 -11.636 -22.914 1.00 93.62 127 ALA A CA 1
ATOM 1033 C C . ALA A 1 127 ? 11.331 -12.185 -24.224 1.00 93.62 127 ALA A C 1
ATOM 1035 O O . ALA A 1 127 ? 12.077 -12.584 -25.110 1.00 93.62 127 ALA A O 1
ATOM 1036 N N . ASP A 1 128 ? 10.005 -12.141 -24.374 1.00 93.69 128 ASP A N 1
ATOM 1037 C CA . ASP A 1 128 ? 9.314 -12.593 -25.587 1.00 93.69 128 ASP A CA 1
ATOM 1038 C C . ASP A 1 128 ? 9.631 -11.716 -26.811 1.00 93.69 128 ASP A C 1
ATOM 1040 O O . ASP A 1 128 ? 9.599 -12.205 -27.934 1.00 93.69 128 ASP A O 1
ATOM 1044 N N . ALA A 1 129 ? 9.920 -10.425 -26.614 1.00 89.50 129 ALA A N 1
ATOM 1045 C CA . ALA A 1 129 ? 10.260 -9.499 -27.696 1.00 89.50 129 ALA A CA 1
ATOM 1046 C C . ALA A 1 129 ? 11.722 -9.612 -28.169 1.00 89.50 129 ALA A C 1
ATOM 1048 O O . ALA A 1 129 ? 12.054 -9.096 -29.236 1.00 89.50 129 ALA A O 1
ATOM 1049 N N . GLU A 1 130 ? 12.591 -10.229 -27.365 1.00 86.88 130 GLU A N 1
ATOM 1050 C CA . GLU A 1 130 ? 14.006 -10.469 -27.679 1.00 86.88 130 GLU A CA 1
ATOM 1051 C C . GLU A 1 130 ? 14.251 -11.837 -28.353 1.00 86.88 130 GLU A C 1
ATOM 1053 O O . GLU A 1 130 ? 15.373 -12.096 -28.796 1.00 86.88 130 GLU A O 1
ATOM 1058 N N . LEU A 1 131 ? 13.219 -12.691 -28.440 1.00 66.81 131 LEU A N 1
ATOM 1059 C CA . LEU A 1 131 ? 13.203 -13.974 -29.162 1.00 66.81 131 LEU A CA 1
ATOM 1060 C C . LEU A 1 131 ? 12.825 -13.800 -30.641 1.00 66.81 131 LEU A C 1
ATOM 1062 O O . LEU A 1 131 ? 13.416 -14.533 -31.468 1.00 66.81 131 LEU A O 1
#

Sequence (131 aa):
MTETSKIISFGNGIKCEIKRDGQEDRETSNLVKVKATLFIPVATTKNNIHAKIDEKFRWRHKIRVIEEDLIPMWGDVISGDKTEHRQKTKIFTGKKWTVTFQKAEKYLRSEVAKIDEAEKVRVQALADAEL

Radius of gyration: 16.88 Å; chains: 1; bounding box: 40×31×52 Å

pLDDT: mean 89.46, std 10.52, range [43.69, 97.88]